Protein AF-A0A136JEF8-F1 (afdb_monomer_lite)

pLDDT: mean 86.9, std 12.06, range [55.41, 97.69]

Radius of gyration: 19.5 Å; chains: 1; bounding box: 38×35×62 Å

Structure (mmCIF, N/CA/C/O backbone):
data_AF-A0A136JEF8-F1
#
_entry.id   AF-A0A136JEF8-F1
#
loop_
_atom_site.group_PDB
_atom_site.id
_atom_site.type_symbol
_atom_site.label_atom_id
_atom_site.label_alt_id
_atom_site.label_comp_id
_atom_site.label_asym_id
_atom_site.label_entity_id
_atom_site.label_seq_id
_atom_site.pdbx_PDB_ins_code
_atom_site.Cartn_x
_atom_site.Cartn_y
_atom_site.Cartn_z
_atom_site.occupancy
_atom_site.B_iso_or_equiv
_atom_site.auth_seq_id
_atom_site.auth_comp_id
_atom_site.auth_asym_id
_atom_site.auth_atom_id
_atom_site.pdbx_PDB_model_num
ATOM 1 N N . MET A 1 1 ? -14.764 -7.036 4.207 1.00 73.81 1 MET A N 1
ATOM 2 C CA . MET A 1 1 ? -13.986 -7.615 3.087 1.00 73.81 1 MET A CA 1
ATOM 3 C C . MET A 1 1 ? -12.822 -8.523 3.508 1.00 73.81 1 MET A C 1
ATOM 5 O O . MET A 1 1 ? -12.339 -9.238 2.646 1.00 73.81 1 MET A O 1
ATOM 9 N N . HIS A 1 2 ? -12.389 -8.587 4.782 1.00 83.62 2 HIS A N 1
ATOM 10 C CA . HIS A 1 2 ? -11.295 -9.495 5.206 1.00 83.62 2 HIS A CA 1
ATOM 11 C C . HIS A 1 2 ? -11.546 -10.985 4.914 1.00 83.62 2 HIS A C 1
ATOM 13 O O . HIS A 1 2 ? -10.603 -11.736 4.699 1.00 83.62 2 HIS A O 1
ATOM 19 N N . ARG A 1 3 ? -12.815 -11.401 4.842 1.00 86.00 3 ARG A N 1
ATOM 20 C CA . ARG A 1 3 ? -13.215 -12.759 4.448 1.00 86.00 3 ARG A CA 1
ATOM 21 C C . ARG A 1 3 ? -12.979 -13.063 2.955 1.00 86.00 3 ARG A C 1
ATOM 23 O O . ARG A 1 3 ? -13.110 -14.211 2.553 1.00 86.00 3 ARG A O 1
ATOM 30 N N . GLY A 1 4 ? -12.619 -12.066 2.144 1.00 90.62 4 GLY A N 1
ATOM 31 C CA . GLY A 1 4 ? -12.549 -12.193 0.691 1.00 90.62 4 GLY A CA 1
ATOM 32 C C . GLY A 1 4 ? -13.924 -12.443 0.081 1.00 90.62 4 GLY A C 1
ATOM 33 O O . GLY A 1 4 ? -14.926 -11.928 0.581 1.00 90.62 4 GLY A O 1
ATOM 34 N N . VAL A 1 5 ? -13.946 -13.240 -0.983 1.00 93.94 5 VAL A N 1
ATOM 35 C CA . VAL A 1 5 ? -15.158 -13.685 -1.676 1.00 93.94 5 VAL A CA 1
ATOM 36 C C . VAL A 1 5 ? -15.072 -15.214 -1.828 1.00 93.94 5 VAL A C 1
ATOM 38 O O . VAL A 1 5 ? -14.677 -15.714 -2.888 1.00 93.94 5 VAL A O 1
ATOM 41 N N . PRO A 1 6 ? -15.316 -15.975 -0.737 1.00 92.06 6 PRO A N 1
ATOM 42 C CA . PRO A 1 6 ? -15.047 -17.414 -0.683 1.00 92.06 6 PRO A CA 1
ATOM 43 C C . PRO A 1 6 ? -15.806 -18.234 -1.724 1.00 92.06 6 PRO A C 1
ATOM 45 O O . PRO A 1 6 ? -15.292 -19.250 -2.181 1.00 92.06 6 PRO A O 1
ATOM 48 N N . GLU A 1 7 ? -16.997 -17.789 -2.124 1.00 96.44 7 GLU A N 1
ATOM 49 C CA . GLU A 1 7 ? -17.809 -18.415 -3.169 1.00 96.44 7 GLU A CA 1
ATOM 50 C C . GLU A 1 7 ? -17.101 -18.468 -4.534 1.00 96.44 7 GLU A C 1
ATOM 52 O O . GLU A 1 7 ? -17.384 -19.359 -5.330 1.00 96.44 7 GLU A O 1
ATOM 57 N N . TYR A 1 8 ? -16.131 -17.578 -4.773 1.00 95.19 8 TYR A N 1
ATOM 58 C CA . TYR A 1 8 ? -15.265 -17.579 -5.958 1.00 95.19 8 TYR A CA 1
ATOM 59 C C . TYR A 1 8 ? -13.826 -18.021 -5.644 1.00 95.19 8 TYR A C 1
ATOM 61 O O . TYR A 1 8 ? -12.924 -17.817 -6.453 1.00 95.19 8 TYR A O 1
ATOM 69 N N . GLY A 1 9 ? -13.574 -18.590 -4.459 1.00 95.19 9 GLY A N 1
ATOM 70 C CA . GLY A 1 9 ? -12.234 -19.013 -4.036 1.00 95.19 9 GLY A CA 1
ATOM 71 C C . GLY A 1 9 ? -11.262 -17.859 -3.760 1.00 95.19 9 GLY A C 1
ATOM 72 O O . GLY A 1 9 ? -10.053 -18.077 -3.694 1.00 95.19 9 GLY A O 1
ATOM 73 N N . VAL A 1 10 ? -11.759 -16.630 -3.590 1.00 95.38 10 VAL A N 1
ATOM 74 C CA . VAL A 1 10 ? -10.924 -15.444 -3.359 1.00 95.38 10 VAL A CA 1
ATOM 75 C C . VAL A 1 10 ? -10.745 -15.216 -1.863 1.00 95.38 10 VAL A C 1
ATOM 77 O O . VAL A 1 10 ? -11.720 -15.040 -1.133 1.00 95.38 10 VAL A O 1
ATOM 80 N N . SER A 1 11 ? -9.497 -15.138 -1.407 1.00 93.56 11 SER A N 1
ATOM 81 C CA . SER A 1 11 ? -9.148 -14.777 -0.031 1.00 93.56 11 SER A CA 1
ATOM 82 C C . SER A 1 11 ? -8.307 -13.500 0.015 1.00 93.56 11 SER A C 1
ATOM 84 O O . SER A 1 11 ? -7.597 -13.159 -0.931 1.00 93.56 11 SER A O 1
ATOM 86 N N . VAL A 1 12 ? -8.404 -12.768 1.125 1.00 91.94 12 VAL A N 1
ATOM 87 C CA . VAL A 1 12 ? -7.571 -11.590 1.397 1.00 91.94 12 VAL A CA 1
ATOM 88 C C . VAL A 1 12 ? -6.504 -11.992 2.398 1.00 91.94 12 VAL A C 1
ATOM 90 O O . VAL A 1 12 ? -6.818 -12.595 3.420 1.00 91.94 12 VAL A O 1
ATOM 93 N N . ASN A 1 13 ? -5.249 -11.631 2.133 1.00 91.44 13 ASN A N 1
ATOM 94 C CA . ASN A 1 13 ? -4.191 -11.786 3.122 1.00 91.44 13 ASN A CA 1
ATOM 95 C C . ASN A 1 13 ? -4.317 -10.675 4.185 1.00 91.44 13 ASN A C 1
ATOM 97 O O . ASN A 1 13 ? -4.061 -9.515 3.851 1.00 91.44 13 ASN A O 1
ATOM 101 N N . PRO A 1 14 ? -4.649 -10.994 5.451 1.00 89.06 14 PRO A N 1
ATOM 102 C CA . PRO A 1 14 ? -4.857 -9.979 6.480 1.00 89.06 14 PRO A CA 1
ATOM 103 C C . PRO A 1 14 ? -3.607 -9.152 6.790 1.00 89.06 14 PRO A C 1
ATOM 105 O O . PRO A 1 14 ? -3.732 -8.005 7.203 1.00 89.06 14 PRO A O 1
ATOM 108 N N . THR A 1 15 ? -2.407 -9.699 6.564 1.00 89.25 15 THR A N 1
ATOM 109 C CA . THR A 1 15 ? -1.148 -8.980 6.817 1.00 89.25 15 THR A CA 1
ATOM 110 C C . THR A 1 15 ? -0.831 -7.938 5.748 1.00 89.25 15 THR A C 1
ATOM 112 O O . THR A 1 15 ? 0.044 -7.104 5.952 1.00 89.25 15 THR A O 1
ATOM 115 N N . LYS A 1 16 ? -1.541 -7.968 4.611 1.00 91.19 16 LYS A N 1
ATOM 116 C CA . LYS A 1 16 ? -1.425 -6.972 3.536 1.00 91.19 16 LYS A CA 1
ATOM 117 C C . LYS A 1 16 ? -2.462 -5.856 3.643 1.00 91.19 16 LYS A C 1
ATOM 119 O O . LYS A 1 16 ? -2.442 -4.935 2.831 1.00 91.19 16 LYS A O 1
ATOM 124 N N . THR A 1 17 ? -3.375 -5.934 4.607 1.00 94.00 17 THR A N 1
ATOM 125 C CA . THR A 1 17 ? -4.268 -4.821 4.917 1.00 94.00 17 THR A CA 1
ATOM 126 C C . THR A 1 17 ? -3.513 -3.813 5.771 1.00 94.00 17 THR A C 1
ATOM 128 O O . THR A 1 17 ? -2.898 -4.175 6.769 1.00 94.00 17 THR A O 1
ATOM 131 N N . LEU A 1 18 ? -3.566 -2.550 5.367 1.00 95.50 18 LEU A N 1
ATOM 132 C CA . LEU A 1 18 ? -2.908 -1.437 6.033 1.00 95.50 18 LEU A CA 1
ATOM 133 C C . LEU A 1 18 ? -3.948 -0.342 6.272 1.00 95.50 18 LEU A C 1
ATOM 135 O O . LEU A 1 18 ? -4.845 -0.155 5.450 1.00 95.50 18 LEU A O 1
ATOM 139 N N . VAL A 1 19 ? -3.852 0.361 7.396 1.00 96.00 19 VAL A N 1
ATOM 140 C CA . VAL A 1 19 ? -4.757 1.465 7.754 1.00 96.00 19 VAL A CA 1
ATOM 141 C C . VAL A 1 19 ? -3.981 2.655 8.316 1.00 96.00 19 VAL A C 1
ATOM 143 O O . VAL A 1 19 ? -2.832 2.519 8.722 1.00 96.00 19 VAL A O 1
ATOM 146 N N . ASN A 1 20 ? -4.603 3.831 8.376 1.00 96.19 20 ASN A N 1
ATOM 147 C CA . ASN A 1 20 ? -4.064 5.024 9.047 1.00 96.19 20 ASN A CA 1
ATOM 148 C C . ASN A 1 20 ? -4.734 5.305 10.411 1.00 96.19 20 ASN A C 1
ATOM 150 O O . ASN A 1 20 ? -4.424 6.295 11.065 1.00 96.19 20 ASN A O 1
ATOM 154 N N . PHE A 1 21 ? -5.634 4.434 10.873 1.00 95.19 21 PHE A N 1
ATOM 155 C CA . PHE A 1 21 ? -6.357 4.563 12.144 1.00 95.19 21 PHE A CA 1
ATOM 156 C C . PHE A 1 21 ? -6.318 3.258 12.944 1.00 95.19 21 PHE A C 1
ATOM 158 O O . PHE A 1 21 ? -5.854 2.228 12.462 1.00 95.19 21 PHE A O 1
ATOM 165 N N . LYS A 1 22 ? -6.775 3.292 14.200 1.00 95.50 22 LYS A N 1
ATOM 166 C CA . LYS A 1 22 ? -6.847 2.087 15.034 1.00 95.50 22 LYS A CA 1
ATOM 167 C C . LYS A 1 22 ? -7.997 1.195 14.561 1.00 95.50 22 LYS A C 1
ATOM 169 O O . LYS A 1 22 ? -9.153 1.599 14.640 1.00 95.50 22 LYS A O 1
ATOM 174 N N . LEU A 1 23 ? -7.678 -0.017 14.117 1.00 94.56 23 LEU A N 1
ATOM 175 C CA . LEU A 1 23 ? -8.653 -1.007 13.670 1.00 94.56 23 LEU A CA 1
ATOM 176 C C . LEU A 1 23 ? -8.279 -2.391 14.200 1.00 94.56 23 LEU A C 1
ATOM 178 O O . LEU A 1 23 ? -7.126 -2.809 14.098 1.00 94.56 23 LEU A O 1
ATOM 182 N N . ALA A 1 24 ? -9.275 -3.111 14.711 1.00 94.00 24 ALA A N 1
ATOM 183 C CA . ALA A 1 24 ? -9.162 -4.526 15.027 1.00 94.00 24 ALA A CA 1
ATOM 184 C C . ALA A 1 24 ? -10.228 -5.312 14.258 1.00 94.00 24 ALA A C 1
ATOM 186 O O . ALA A 1 24 ? -11.389 -4.906 14.202 1.00 94.00 24 ALA A O 1
ATOM 187 N N . VAL A 1 25 ? -9.828 -6.439 13.679 1.00 90.81 25 VAL A N 1
ATOM 188 C CA . VAL A 1 25 ? -10.700 -7.383 12.970 1.00 90.81 25 VAL A CA 1
ATOM 189 C C . VAL A 1 25 ? -10.458 -8.757 13.577 1.00 90.81 25 VAL A C 1
ATOM 191 O O . VAL A 1 25 ? -9.309 -9.147 13.757 1.00 90.81 25 VAL A O 1
ATOM 194 N N . ASP A 1 26 ? -11.521 -9.471 13.950 1.00 89.56 26 ASP A N 1
ATOM 195 C CA . ASP A 1 26 ? -11.426 -10.778 14.620 1.00 89.56 26 ASP A CA 1
ATOM 196 C C . ASP A 1 26 ? -10.480 -10.757 15.838 1.00 89.56 26 ASP A C 1
ATOM 198 O O . ASP A 1 26 ? -9.664 -11.654 16.038 1.00 89.56 26 ASP A O 1
ATOM 202 N N . GLN A 1 27 ? -10.566 -9.681 16.634 1.00 91.19 27 GLN A N 1
ATOM 203 C CA . GLN A 1 27 ? -9.721 -9.412 17.811 1.00 91.19 27 GLN A CA 1
ATOM 204 C C . GLN A 1 27 ? -8.216 -9.254 17.516 1.00 91.19 27 GLN A C 1
ATOM 206 O O . GLN A 1 27 ? -7.409 -9.215 18.442 1.00 91.19 27 GLN A O 1
ATOM 211 N N . ARG A 1 28 ? -7.822 -9.118 16.244 1.00 91.06 28 ARG A N 1
ATOM 212 C CA . ARG A 1 28 ? -6.439 -8.867 15.821 1.00 91.06 28 ARG A CA 1
ATOM 213 C C . ARG A 1 28 ? -6.295 -7.442 15.316 1.00 91.06 28 ARG A C 1
ATOM 215 O O . ARG A 1 28 ? -7.106 -6.986 14.510 1.00 91.06 28 ARG A O 1
ATOM 222 N N . GLU A 1 29 ? -5.265 -6.743 15.780 1.00 94.50 29 GLU A N 1
ATOM 223 C CA . GLU A 1 29 ? -4.958 -5.412 15.261 1.00 94.50 29 GLU A CA 1
ATOM 224 C C . GLU A 1 29 ? -4.473 -5.498 13.811 1.00 94.50 29 GLU A C 1
ATOM 226 O O . GLU A 1 29 ? -3.684 -6.372 13.442 1.00 94.50 29 GLU A O 1
ATOM 231 N N . VAL A 1 30 ? -4.979 -4.587 12.986 1.00 95.19 30 VAL A N 1
ATOM 232 C CA . VAL A 1 30 ? -4.557 -4.442 11.593 1.00 95.19 30 VAL A CA 1
ATOM 233 C C . VAL A 1 30 ? -3.287 -3.586 11.557 1.00 95.19 30 VAL A C 1
ATOM 235 O O . VAL A 1 30 ? -3.228 -2.585 12.278 1.00 95.19 30 VAL A O 1
ATOM 238 N N . PRO A 1 31 ? -2.281 -3.932 10.729 1.00 95.19 31 PRO A N 1
ATOM 239 C CA . PRO A 1 31 ? -1.116 -3.083 10.515 1.00 95.19 31 PRO A CA 1
ATOM 240 C C . PRO A 1 31 ? -1.511 -1.633 10.233 1.00 95.19 31 PRO A C 1
ATOM 242 O O . PRO A 1 31 ? -2.418 -1.359 9.442 1.00 95.19 31 PRO A O 1
ATOM 245 N N . ARG A 1 32 ? -0.815 -0.698 10.879 1.00 95.56 32 ARG A N 1
ATOM 246 C CA . ARG A 1 32 ? -1.076 0.735 10.761 1.00 95.56 32 ARG A CA 1
ATOM 247 C C . ARG A 1 32 ? 0.158 1.459 10.243 1.00 95.56 32 ARG A C 1
ATOM 249 O O . ARG A 1 32 ? 1.266 1.129 10.654 1.00 95.56 32 ARG A O 1
ATOM 256 N N . LEU A 1 33 ? -0.059 2.454 9.389 1.00 95.75 33 LEU A N 1
ATOM 257 C CA . LEU A 1 33 ? 0.972 3.400 8.972 1.00 95.75 33 LEU A CA 1
ATOM 258 C C . LEU A 1 33 ? 1.591 4.099 10.186 1.00 95.75 33 LEU A C 1
ATOM 260 O O . LEU A 1 33 ? 0.887 4.504 11.119 1.00 95.75 33 LEU A O 1
ATOM 264 N N . SER A 1 34 ? 2.907 4.267 10.150 1.00 94.12 34 SER A N 1
ATOM 265 C CA . SER A 1 34 ? 3.611 5.133 11.087 1.00 94.12 34 SER A CA 1
ATOM 266 C C . SER A 1 34 ? 3.267 6.600 10.789 1.00 94.12 34 SER A C 1
ATOM 268 O O . SER A 1 34 ? 2.946 6.939 9.646 1.00 94.12 34 SER A O 1
ATOM 270 N N . PRO A 1 35 ? 3.326 7.501 11.786 1.00 91.69 35 PRO A N 1
ATOM 271 C CA . PRO A 1 35 ? 3.078 8.922 11.554 1.00 91.69 35 PRO A CA 1
ATOM 272 C C . PRO A 1 35 ? 3.962 9.484 10.428 1.00 91.69 35 PRO A C 1
ATOM 274 O O . PRO A 1 35 ? 5.178 9.305 10.450 1.00 91.69 35 PRO A O 1
ATOM 277 N N . GLY A 1 36 ? 3.348 10.161 9.452 1.00 89.12 36 GLY A N 1
ATOM 278 C CA . GLY A 1 36 ? 4.036 10.745 8.294 1.00 89.12 36 GLY A CA 1
ATOM 279 C C . GLY A 1 36 ? 4.318 9.779 7.135 1.00 89.12 36 GLY A C 1
ATOM 280 O O . GLY A 1 36 ? 4.858 10.202 6.111 1.00 89.12 36 GLY A O 1
ATOM 281 N N . GLU A 1 37 ? 3.958 8.497 7.247 1.00 94.12 37 GLU A N 1
ATOM 282 C CA . GLU A 1 37 ? 4.032 7.578 6.112 1.00 94.12 37 GLU A CA 1
ATOM 283 C C . GLU A 1 37 ? 2.871 7.784 5.135 1.00 94.12 37 GLU A C 1
ATOM 285 O O . GLU A 1 37 ? 1.732 8.049 5.515 1.00 94.12 37 GLU A O 1
ATOM 290 N N . LEU A 1 38 ? 3.171 7.614 3.847 1.00 95.69 38 LEU A N 1
ATOM 291 C CA . LEU A 1 38 ? 2.182 7.676 2.777 1.00 95.69 38 LEU A CA 1
ATOM 292 C C . LEU A 1 38 ? 1.645 6.274 2.494 1.00 95.69 38 LEU A C 1
ATOM 294 O O . LEU A 1 38 ? 2.418 5.318 2.411 1.00 95.69 38 LEU A O 1
ATOM 298 N N . PHE A 1 39 ? 0.339 6.159 2.280 1.00 96.38 39 PHE A N 1
ATOM 299 C CA . PHE A 1 39 ? -0.324 4.897 1.992 1.00 96.38 39 PHE A CA 1
ATOM 300 C C . PHE A 1 39 ? 0.059 4.370 0.595 1.00 96.38 39 PHE A C 1
ATOM 302 O O . PHE A 1 39 ? -0.226 5.039 -0.404 1.00 96.38 39 PHE A O 1
ATOM 309 N N . PRO A 1 40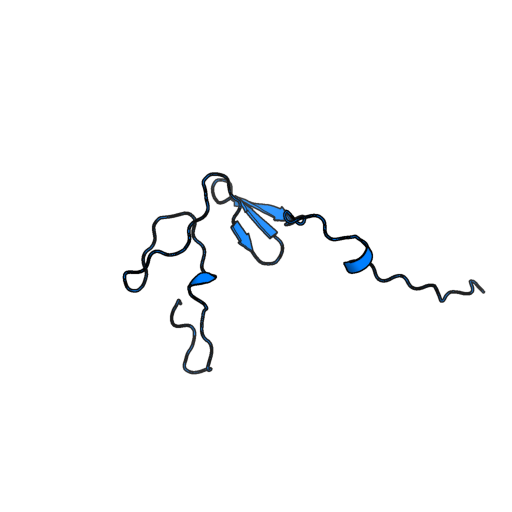 ? 0.684 3.184 0.481 1.00 94.81 40 PRO A N 1
ATOM 310 C CA . PRO A 1 40 ? 1.041 2.596 -0.800 1.00 94.81 40 PRO A CA 1
ATOM 311 C C . PRO A 1 40 ? -0.175 1.960 -1.476 1.00 94.81 40 PRO A C 1
ATOM 313 O O . PRO A 1 40 ? -0.864 1.114 -0.909 1.00 94.81 40 PRO A O 1
ATOM 316 N N . TYR A 1 41 ? -0.406 2.318 -2.734 1.00 94.38 41 TYR A N 1
ATOM 317 C CA . TYR A 1 41 ? -1.490 1.755 -3.526 1.00 94.38 41 TYR A CA 1
ATOM 318 C C . TYR A 1 41 ? -1.135 1.762 -5.012 1.00 94.38 41 TYR A C 1
ATOM 320 O O . TYR A 1 41 ? -0.888 2.818 -5.587 1.00 94.38 41 TYR A O 1
ATOM 328 N N . CYS A 1 42 ? -1.089 0.585 -5.644 1.00 92.31 42 CYS A N 1
ATOM 329 C CA . CYS A 1 42 ? -0.913 0.439 -7.097 1.00 92.31 42 CYS A CA 1
ATOM 330 C C . CYS A 1 42 ? 0.226 1.299 -7.702 1.00 92.31 42 CYS A C 1
ATOM 332 O O . CYS A 1 42 ? 0.018 2.031 -8.669 1.00 92.31 42 CYS A O 1
ATOM 334 N N . GLY A 1 43 ? 1.435 1.253 -7.124 1.00 90.69 43 GLY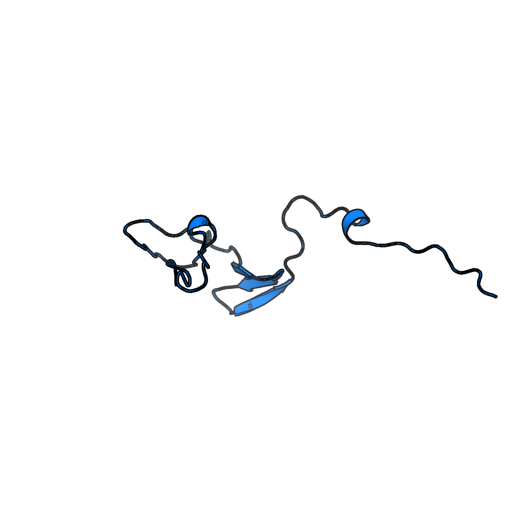 A N 1
ATOM 335 C CA . GLY A 1 43 ? 2.595 2.027 -7.612 1.00 90.69 43 GLY A CA 1
ATOM 336 C C . GLY A 1 43 ? 2.543 3.529 -7.293 1.00 90.69 43 GLY A C 1
AT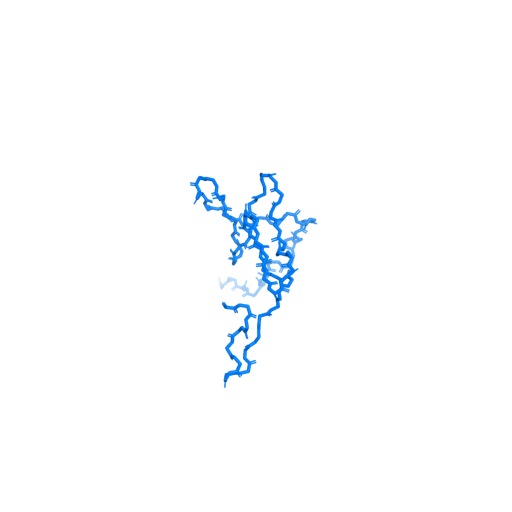OM 337 O O . GLY A 1 43 ? 3.266 4.337 -7.880 1.00 90.69 43 GLY A O 1
ATOM 338 N N . THR A 1 44 ? 1.673 3.911 -6.366 1.00 95.00 44 THR A N 1
ATOM 339 C CA . THR A 1 44 ? 1.396 5.288 -5.966 1.00 95.00 44 THR A CA 1
ATOM 340 C C . THR A 1 44 ? 1.440 5.390 -4.442 1.00 95.00 44 THR A C 1
ATOM 342 O O . THR A 1 44 ? 1.293 4.388 -3.743 1.00 95.00 44 THR A O 1
ATOM 345 N N . LEU A 1 45 ? 1.675 6.591 -3.930 1.00 96.00 45 LEU A N 1
ATOM 346 C CA . LEU A 1 45 ? 1.667 6.936 -2.517 1.00 96.00 45 LEU A CA 1
ATOM 347 C C . LEU A 1 45 ? 0.586 7.991 -2.281 1.00 96.00 45 LEU A C 1
ATOM 349 O O . LEU A 1 45 ? 0.560 9.008 -2.979 1.00 96.00 45 LEU A O 1
ATOM 353 N N . ILE A 1 46 ? -0.287 7.736 -1.313 1.00 97.12 46 ILE A N 1
ATOM 354 C CA . ILE A 1 46 ? -1.400 8.611 -0.945 1.00 97.12 46 ILE A CA 1
ATOM 355 C C . ILE A 1 46 ? -1.106 9.209 0.429 1.00 97.12 46 ILE A C 1
ATOM 357 O O . ILE A 1 46 ? -0.894 8.482 1.398 1.00 97.12 46 ILE A O 1
ATOM 361 N N . ASP A 1 47 ? -1.091 10.531 0.515 1.00 96.69 47 ASP A N 1
ATOM 362 C CA . ASP A 1 47 ? -1.067 11.249 1.785 1.00 96.69 47 ASP A CA 1
ATOM 363 C C . ASP A 1 47 ? -2.463 11.194 2.415 1.00 96.69 47 ASP A C 1
ATOM 365 O O . ASP A 1 47 ? -3.441 11.652 1.825 1.00 96.69 47 ASP A O 1
ATOM 369 N N . CYS A 1 48 ? -2.581 10.582 3.592 1.00 96.31 48 CYS A N 1
ATOM 370 C CA . CYS A 1 48 ? -3.879 10.397 4.234 1.00 96.31 48 CYS A CA 1
ATOM 371 C C . CYS A 1 48 ? -4.433 11.661 4.914 1.00 96.31 48 CYS A C 1
ATOM 373 O O . CYS A 1 48 ? -5.607 11.647 5.280 1.00 96.31 48 CYS A O 1
ATOM 375 N N . ASP A 1 49 ? -3.637 12.724 5.066 1.00 95.69 49 ASP A N 1
ATOM 376 C CA . ASP A 1 49 ? -4.056 13.970 5.716 1.00 95.69 49 ASP A CA 1
ATOM 377 C C . ASP A 1 49 ? -4.559 14.995 4.692 1.00 95.69 49 ASP A C 1
ATOM 379 O O . ASP A 1 49 ? -5.566 15.665 4.918 1.00 95.69 49 ASP A O 1
ATOM 383 N N . ASN A 1 50 ? -3.876 15.109 3.547 1.00 96.50 50 ASN A N 1
ATOM 384 C CA . ASN A 1 50 ? -4.208 16.091 2.503 1.00 96.50 50 ASN A CA 1
ATOM 385 C C . ASN A 1 50 ? -4.674 15.476 1.171 1.00 96.50 50 ASN A C 1
ATOM 387 O O . ASN A 1 50 ? -5.021 16.218 0.253 1.00 96.50 50 ASN A O 1
ATOM 391 N N . LEU A 1 51 ? -4.703 14.143 1.063 1.00 97.25 51 LEU A N 1
ATOM 392 C CA . LEU A 1 51 ? -5.136 13.385 -0.119 1.00 97.25 51 LEU A CA 1
ATOM 393 C C . LEU A 1 51 ? -4.270 13.584 -1.369 1.00 97.25 51 LEU A C 1
ATOM 395 O O . LEU A 1 51 ? -4.667 13.179 -2.464 1.00 97.25 51 LEU A O 1
ATOM 399 N N . ASN A 1 52 ? -3.077 14.165 -1.233 1.00 97.69 52 ASN A N 1
ATOM 400 C CA . ASN A 1 52 ? -2.142 14.257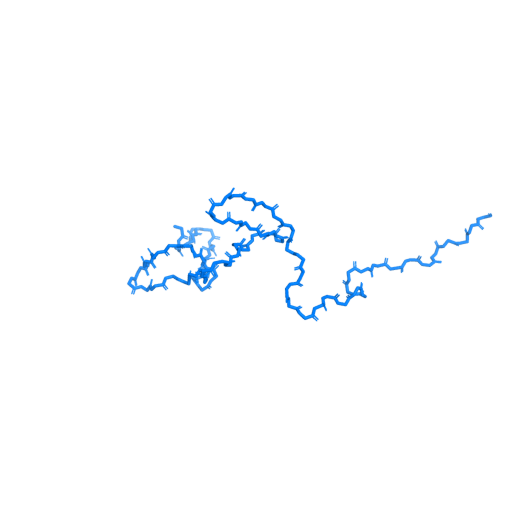 -2.340 1.00 97.69 52 ASN A CA 1
ATOM 401 C C . ASN A 1 52 ? -1.686 12.870 -2.775 1.00 97.69 52 ASN A C 1
ATOM 403 O O . ASN A 1 52 ? -1.406 11.975 -1.975 1.00 97.69 52 ASN A O 1
ATOM 407 N N . ILE A 1 53 ? -1.563 12.727 -4.087 1.00 96.69 53 ILE A N 1
ATOM 408 C CA . ILE A 1 53 ? -1.192 11.483 -4.734 1.00 96.69 53 ILE A CA 1
ATOM 409 C C . ILE A 1 53 ? 0.147 11.701 -5.431 1.00 96.69 53 ILE A C 1
ATOM 411 O O . ILE A 1 53 ? 0.294 12.594 -6.264 1.00 96.69 53 ILE A O 1
ATOM 415 N N . SER A 1 54 ? 1.134 10.872 -5.110 1.00 95.00 54 SER A N 1
ATOM 416 C CA . SER A 1 54 ? 2.466 10.931 -5.713 1.00 95.00 54 SER A CA 1
ATOM 417 C C . SER A 1 54 ? 2.891 9.565 -6.230 1.00 95.00 54 SER A C 1
ATOM 419 O O . SER A 1 54 ? 2.451 8.529 -5.741 1.00 95.00 54 SER A O 1
ATOM 421 N N . ARG A 1 55 ? 3.755 9.526 -7.246 1.00 91.44 55 ARG A N 1
ATOM 422 C CA . ARG A 1 55 ? 4.302 8.251 -7.726 1.00 91.44 55 ARG A CA 1
ATOM 423 C C . ARG A 1 55 ? 5.175 7.644 -6.633 1.00 91.44 55 ARG A C 1
ATOM 425 O O . ARG A 1 55 ? 6.040 8.340 -6.101 1.00 91.44 55 ARG A O 1
ATOM 432 N N . ALA A 1 56 ? 4.991 6.354 -6.357 1.00 87.06 56 ALA A N 1
ATOM 433 C CA . ALA A 1 56 ? 5.919 5.604 -5.525 1.00 87.06 56 ALA A CA 1
ATOM 434 C C . ALA A 1 56 ? 7.228 5.443 -6.307 1.00 87.06 56 ALA A C 1
ATOM 436 O O . ALA A 1 56 ? 7.414 4.484 -7.049 1.00 87.06 56 ALA A O 1
ATOM 437 N N . ARG A 1 57 ? 8.105 6.447 -6.218 1.00 74.69 57 ARG A N 1
ATOM 438 C CA . ARG A 1 57 ? 9.497 6.314 -6.647 1.00 74.69 57 ARG A CA 1
ATOM 439 C C . ARG A 1 57 ? 10.160 5.413 -5.610 1.00 74.69 57 ARG A C 1
ATOM 441 O O . ARG A 1 57 ? 10.021 5.697 -4.421 1.00 74.69 57 ARG A O 1
ATOM 448 N N . ASP A 1 58 ? 10.749 4.308 -6.061 1.00 67.50 58 ASP A N 1
ATOM 449 C CA . ASP A 1 58 ? 11.194 3.196 -5.212 1.00 67.50 58 ASP A CA 1
ATOM 450 C C . ASP A 1 58 ? 11.945 3.698 -3.970 1.00 67.50 58 ASP A C 1
ATOM 452 O O . ASP A 1 58 ? 13.017 4.296 -4.074 1.00 67.50 58 ASP A O 1
ATOM 456 N N . LYS A 1 59 ? 11.341 3.495 -2.792 1.00 57.25 59 LYS A N 1
ATOM 457 C CA . LYS A 1 59 ? 11.932 3.863 -1.495 1.00 57.25 59 LYS A CA 1
ATOM 458 C C . LYS A 1 59 ? 12.966 2.838 -1.020 1.00 57.25 59 LYS A C 1
ATOM 460 O O . LYS A 1 59 ? 13.806 3.173 -0.191 1.00 57.25 59 LYS A O 1
ATOM 465 N N . ASP A 1 60 ? 12.947 1.637 -1.594 1.00 55.41 60 ASP A N 1
ATOM 466 C CA . ASP A 1 60 ? 13.846 0.548 -1.237 1.00 55.41 60 ASP A CA 1
ATOM 467 C C . ASP A 1 60 ? 15.002 0.460 -2.238 1.00 55.41 60 ASP A C 1
ATOM 469 O O . ASP A 1 60 ? 14.873 -0.081 -3.333 1.00 55.41 60 ASP A O 1
ATOM 473 N N . GLY A 1 61 ? 16.150 1.023 -1.855 1.00 56.25 61 GLY A N 1
ATOM 474 C CA . GLY A 1 61 ? 17.459 0.552 -2.321 1.00 56.25 61 GLY A CA 1
ATOM 475 C C . GLY A 1 61 ? 17.796 0.719 -3.803 1.00 56.25 61 GLY A C 1
ATOM 476 O O . GLY A 1 61 ? 18.742 0.088 -4.256 1.00 56.25 61 GLY A O 1
ATOM 477 N N . GLY A 1 62 ? 17.076 1.570 -4.538 1.00 56.94 62 GLY A N 1
ATOM 478 C CA . GLY A 1 62 ? 17.366 1.879 -5.934 1.00 56.94 62 GLY A CA 1
ATOM 479 C C . GLY A 1 62 ? 17.028 0.720 -6.865 1.00 56.94 62 GLY A C 1
ATOM 480 O O . GLY A 1 62 ? 17.829 -0.192 -7.056 1.00 56.94 62 GLY A O 1
ATOM 481 N N . LYS A 1 63 ? 15.876 0.799 -7.544 1.00 59.91 63 LYS A N 1
ATOM 482 C CA . LYS A 1 63 ? 15.718 0.045 -8.787 1.00 59.91 63 LYS A CA 1
ATOM 483 C C . LYS A 1 63 ? 16.872 0.417 -9.687 1.00 59.91 63 LYS A C 1
ATOM 485 O O . LYS A 1 63 ? 17.020 1.572 -10.099 1.00 59.91 63 LYS A O 1
ATOM 490 N N . VAL A 1 64 ? 17.693 -0.571 -9.980 1.00 65.12 64 VAL A N 1
ATOM 491 C CA . VAL A 1 64 ? 18.751 -0.373 -10.933 1.00 65.12 64 VAL A CA 1
ATOM 492 C C . VAL A 1 64 ? 18.062 -0.200 -12.277 1.00 65.12 64 VAL A C 1
ATOM 494 O O . VAL A 1 64 ? 17.248 -1.026 -12.678 1.00 65.12 64 VAL A O 1
ATOM 497 N N . VAL A 1 65 ? 18.334 0.918 -12.949 1.00 74.94 65 VAL A N 1
ATOM 498 C CA . VAL A 1 65 ? 17.689 1.299 -14.219 1.00 74.94 65 VAL A CA 1
ATOM 499 C C . VAL A 1 65 ? 17.726 0.160 -15.250 1.00 74.94 65 VAL A C 1
ATOM 501 O O . VAL A 1 65 ? 16.852 0.087 -16.108 1.00 74.94 65 VAL A O 1
ATOM 504 N N . PHE A 1 66 ? 18.686 -0.768 -15.132 1.00 76.25 66 PHE A N 1
ATOM 505 C CA . PHE A 1 66 ? 18.755 -1.966 -15.968 1.00 76.25 66 PHE A CA 1
ATOM 506 C C . PHE A 1 66 ? 17.489 -2.837 -15.909 1.00 76.25 66 PHE A C 1
ATOM 508 O O . PHE A 1 66 ? 17.094 -3.360 -16.941 1.00 76.25 66 PHE A O 1
ATOM 515 N N . ASP A 1 67 ? 16.822 -2.962 -14.756 1.00 78.75 67 ASP A N 1
ATOM 516 C CA . ASP A 1 67 ? 15.632 -3.817 -14.591 1.00 78.75 67 ASP A CA 1
ATOM 517 C C . ASP A 1 67 ? 14.348 -3.178 -15.135 1.00 78.75 67 ASP A C 1
ATOM 519 O O . ASP A 1 67 ? 13.312 -3.835 -15.255 1.00 78.75 67 ASP A O 1
ATOM 523 N N . SER A 1 68 ? 14.373 -1.875 -15.417 1.00 81.50 68 SER A N 1
ATOM 524 C CA . SER A 1 68 ? 13.210 -1.124 -15.900 1.00 81.50 68 SER A CA 1
ATOM 525 C C . SER A 1 68 ? 13.313 -0.716 -17.366 1.00 81.50 68 SER A C 1
ATOM 527 O O . SER A 1 68 ? 12.323 -0.243 -17.928 1.00 81.50 68 SER A O 1
ATOM 529 N N . LEU A 1 69 ? 14.477 -0.903 -17.993 1.00 85.75 69 LEU A N 1
ATOM 530 C CA . LEU A 1 69 ? 14.748 -0.480 -19.359 1.00 85.75 69 LEU A CA 1
ATOM 531 C C . LEU A 1 69 ? 14.958 -1.691 -20.271 1.00 85.75 69 LEU A C 1
ATOM 533 O O . LEU A 1 69 ? 15.842 -2.510 -20.052 1.00 85.75 69 LEU A O 1
ATOM 537 N N . THR A 1 70 ? 14.190 -1.767 -21.354 1.00 86.62 70 THR A N 1
ATOM 538 C CA . THR A 1 70 ? 14.504 -2.651 -22.484 1.00 86.62 70 THR A CA 1
ATOM 539 C C . THR A 1 70 ? 15.223 -1.831 -23.551 1.00 86.62 70 THR A C 1
ATOM 541 O O . THR A 1 70 ? 14.707 -0.796 -23.970 1.00 86.62 70 THR A O 1
ATOM 544 N N . VAL A 1 71 ? 16.411 -2.272 -23.976 1.00 87.50 71 VAL A N 1
ATOM 545 C CA . VAL A 1 71 ? 17.196 -1.610 -25.031 1.00 87.50 71 VAL A CA 1
ATOM 546 C C . VAL A 1 71 ? 17.178 -2.468 -26.291 1.00 87.50 71 VAL A C 1
ATOM 548 O O . VAL A 1 71 ? 17.612 -3.618 -26.268 1.00 87.50 71 VAL A O 1
ATOM 551 N N . GLU A 1 72 ? 16.697 -1.902 -27.394 1.00 84.75 72 GLU A N 1
ATOM 552 C CA . GLU A 1 72 ? 16.701 -2.538 -28.711 1.00 84.75 72 GLU A CA 1
ATOM 553 C C . GLU A 1 72 ? 17.756 -1.874 -29.609 1.00 84.75 72 GLU A C 1
ATOM 555 O O . GLU A 1 72 ? 17.747 -0.658 -29.800 1.00 84.75 72 GLU A O 1
ATOM 560 N N . TYR A 1 73 ? 18.664 -2.678 -30.170 1.00 77.62 73 TYR A N 1
ATOM 561 C CA . TYR A 1 73 ? 19.757 -2.214 -31.038 1.00 77.62 73 TYR A CA 1
ATOM 562 C C . TYR A 1 73 ? 19.498 -2.453 -32.541 1.00 77.62 73 TYR A C 1
ATOM 564 O O . TYR A 1 73 ? 20.346 -2.141 -33.376 1.00 77.62 73 TYR A O 1
ATOM 572 N N . SER A 1 74 ? 18.334 -2.985 -32.921 1.00 76.19 74 SER A N 1
ATOM 573 C CA . SER A 1 74 ? 17.980 -3.327 -34.304 1.00 76.19 74 SER A CA 1
ATOM 574 C C . SER A 1 74 ? 17.354 -2.162 -35.066 1.00 76.19 74 SER A C 1
ATOM 576 O O . SER A 1 74 ? 16.172 -2.162 -35.389 1.00 76.19 74 SER A O 1
ATOM 578 N N . ARG A 1 75 ? 18.177 -1.183 -35.444 1.00 66.44 75 ARG A N 1
ATOM 579 C CA . ARG A 1 75 ? 17.914 -0.353 -36.626 1.00 66.44 75 ARG A CA 1
ATOM 580 C C . ARG A 1 75 ? 19.228 -0.151 -37.356 1.00 66.44 75 ARG A C 1
ATOM 582 O O . ARG A 1 75 ? 20.048 0.640 -36.914 1.00 66.44 75 ARG A O 1
ATOM 589 N N . THR A 1 76 ? 19.409 -0.814 -38.491 1.00 65.44 76 THR A N 1
ATOM 590 C CA . THR A 1 76 ? 20.105 -0.176 -39.609 1.00 65.44 76 THR A CA 1
ATOM 591 C C . THR A 1 76 ? 19.195 0.986 -40.012 1.00 65.44 76 THR A C 1
ATOM 593 O O . THR A 1 76 ? 18.080 0.727 -40.477 1.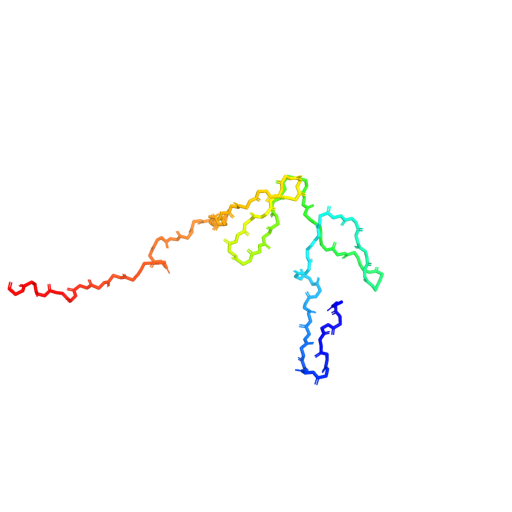00 65.44 76 THR A O 1
ATOM 596 N N . PRO A 1 77 ? 19.555 2.260 -39.775 1.00 66.94 77 PRO A N 1
ATOM 597 C CA . PRO A 1 77 ? 18.928 3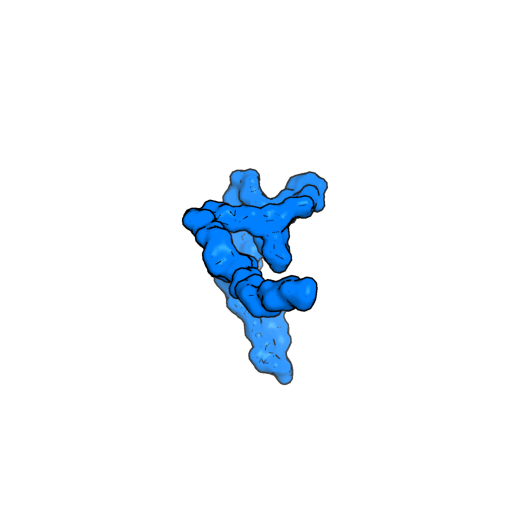.329 -40.533 1.00 66.94 77 PRO A CA 1
ATOM 598 C C . PRO A 1 77 ? 19.278 3.017 -41.992 1.00 66.94 77 PRO A C 1
ATOM 600 O O . PRO A 1 77 ? 20.454 2.805 -42.290 1.00 66.94 77 PRO A O 1
ATOM 603 N N . GLY A 1 78 ? 18.261 2.837 -42.836 1.00 56.16 78 GLY A N 1
ATOM 604 C CA . GLY A 1 78 ? 18.470 2.642 -44.272 1.00 56.16 78 GLY A CA 1
ATOM 605 C C . GLY A 1 78 ? 19.267 3.779 -44.894 1.00 56.16 78 GLY A C 1
ATOM 606 O O . GLY A 1 78 ? 19.233 4.898 -44.328 1.00 56.16 78 GLY A O 1
#

Sequence (78 aa):
MHRGVPEYGVSVNPTKTLVNFKLAVDQREVPRLSPGELFPYCGTLIDCDNLNISRARDKDGGKVVFDSLTVEYSRTPG

Secondary structure (DSSP, 8-state):
-TT-BGGGTB---GGG--BSS--EETTEEPPBPPTTPPEEETTEEE-TTT--EEE----SS---GGGT----------

Foldseek 3Di:
DQCADVVVPGHDDQQPDEEQDFDDDPNHTGHYDDPPAFDDDDQWTADPPPRDIGGPPPPPDDDDVVVVDDDDPPDPPD

InterPro domains:
  IPR000477 Reverse transcriptase domain [PS50878] (1-46)
  IPR003545 Telomerase reverse transcriptase [PTHR12066] (1-78)

Organism: NCBI:txid196109